Protein AF-A0A151QPF7-F1 (afdb_monomer_lite)

Radius of gyration: 22.85 Å; chains: 1; bounding box: 62×32×52 Å

InterPro domains:
  IPR029058 Alpha/Beta hydrolase fold [G3DSA:3.40.50.1820] (31-81)

Sequence (88 aa):
MALFSVLLNFILFLLLISFTKQTLGVSLLAKQEADRVYELLGQLDVMFKQYANYIIVNKTHGRTQLFYWFFEATHKTNKYCPGKITCR

pLDDT: mean 79.78, std 11.64, range [55.47, 94.94]

Secondary structure (DSSP, 8-state):
-HHHHHHHHHHHHHHHHHHHTHHHHHHHHHHHHHTB----TTPPP-SS-EEEEEEEEESSSS-EEEEEEEE--SS------TT-S---

Structure (mmCIF, N/CA/C/O backbone):
data_AF-A0A151QPF7-F1
#
_entry.id   AF-A0A151QPF7-F1
#
loop_
_atom_site.group_PDB
_atom_site.id
_atom_site.type_symbol
_atom_site.label_atom_id
_atom_site.label_alt_id
_atom_site.label_comp_id
_atom_site.label_asym_id
_atom_site.label_entity_id
_atom_site.label_seq_id
_atom_site.pdbx_PDB_ins_code
_atom_site.Cartn_x
_atom_site.Cartn_y
_atom_site.Cartn_z
_atom_site.occupancy
_atom_site.B_iso_or_equiv
_atom_site.auth_seq_id
_atom_site.auth_comp_id
_atom_site.auth_asym_id
_atom_site.auth_atom_id
_atom_site.pdbx_PDB_model_num
ATOM 1 N N . MET A 1 1 ? 44.193 10.851 21.793 1.00 70.94 1 MET A N 1
ATOM 2 C CA . MET A 1 1 ? 43.026 10.347 22.558 1.00 70.94 1 MET A CA 1
ATOM 3 C C . MET A 1 1 ? 41.752 11.146 22.276 1.00 70.94 1 MET A C 1
ATOM 5 O O . MET A 1 1 ? 40.779 10.542 21.851 1.00 70.94 1 MET A O 1
ATOM 9 N N . ALA A 1 2 ? 41.755 12.480 22.400 1.00 79.31 2 ALA A N 1
ATOM 10 C CA . ALA A 1 2 ? 40.570 13.308 22.123 1.00 79.31 2 ALA A CA 1
ATOM 11 C C . ALA A 1 2 ? 40.064 13.225 20.665 1.00 79.31 2 ALA A C 1
ATOM 13 O O . ALA A 1 2 ? 38.873 13.046 20.449 1.00 79.31 2 ALA A O 1
ATOM 14 N N . LEU A 1 3 ? 40.962 13.261 19.671 1.00 80.75 3 LEU A N 1
ATOM 15 C CA . LEU A 1 3 ? 40.585 13.204 18.248 1.00 80.75 3 LEU A CA 1
ATOM 16 C C . LEU A 1 3 ? 39.854 11.904 17.872 1.00 80.75 3 LEU A C 1
ATOM 18 O O . LEU A 1 3 ? 38.873 11.934 17.140 1.00 80.75 3 LEU A O 1
ATOM 22 N N . PHE A 1 4 ? 40.303 10.771 18.420 1.00 86.94 4 PHE A N 1
ATOM 23 C CA . PHE A 1 4 ? 39.668 9.471 18.201 1.00 86.94 4 PHE A CA 1
ATOM 24 C C . PHE A 1 4 ? 38.265 9.419 18.820 1.00 86.94 4 PHE A C 1
ATOM 26 O O . PHE A 1 4 ? 37.334 8.938 18.187 1.00 86.94 4 PHE A O 1
ATOM 33 N N . SER A 1 5 ? 38.095 9.987 20.019 1.00 85.56 5 SER A N 1
ATOM 34 C CA . SER A 1 5 ? 36.785 10.107 20.671 1.00 85.56 5 SER A CA 1
ATOM 35 C C . SER A 1 5 ? 35.826 11.013 19.886 1.00 85.56 5 SER A C 1
ATOM 37 O O . SER A 1 5 ? 34.659 10.671 19.707 1.00 85.56 5 SER A O 1
ATOM 39 N N . VAL A 1 6 ? 36.309 12.141 19.353 1.00 89.81 6 VAL A N 1
ATOM 40 C CA . VAL A 1 6 ? 35.496 13.050 18.524 1.00 89.81 6 VAL A CA 1
ATOM 41 C C . VAL A 1 6 ? 35.077 12.373 17.218 1.00 89.81 6 VAL A C 1
ATOM 43 O O . VAL A 1 6 ? 33.907 12.438 16.847 1.00 89.81 6 VAL A O 1
ATOM 46 N N . LEU A 1 7 ? 35.998 11.667 16.555 1.00 90.88 7 LEU A N 1
ATOM 47 C CA . LEU A 1 7 ? 35.704 10.921 15.330 1.00 90.88 7 LEU A CA 1
ATOM 48 C C . LEU A 1 7 ? 34.691 9.795 15.584 1.00 90.88 7 LEU A C 1
ATOM 50 O O . LEU A 1 7 ? 33.749 9.635 14.812 1.00 90.88 7 LEU A O 1
ATOM 54 N N . LEU A 1 8 ? 34.841 9.057 16.687 1.00 90.56 8 LEU A N 1
ATOM 55 C CA . LEU A 1 8 ? 33.919 7.989 17.073 1.00 90.56 8 LEU A CA 1
ATOM 56 C C . LEU A 1 8 ? 32.506 8.527 17.342 1.00 90.56 8 LEU A C 1
ATOM 58 O O . LEU A 1 8 ? 31.535 7.954 16.855 1.00 90.56 8 LEU A O 1
ATOM 62 N N . ASN A 1 9 ? 32.386 9.651 18.054 1.00 87.62 9 ASN A N 1
ATOM 63 C CA . ASN A 1 9 ? 31.097 10.307 18.297 1.00 87.62 9 ASN A CA 1
ATOM 64 C C . ASN A 1 9 ? 30.461 10.831 17.004 1.00 87.62 9 ASN A C 1
ATOM 66 O O . ASN A 1 9 ? 29.252 10.705 16.819 1.00 87.62 9 ASN A O 1
ATOM 70 N N . PHE A 1 10 ? 31.266 11.374 16.088 1.00 90.19 10 PHE A N 1
ATOM 71 C CA . PHE A 1 10 ? 30.785 11.829 14.786 1.00 90.19 10 PHE A CA 1
ATOM 72 C C . PHE A 1 10 ? 30.257 10.663 13.937 1.00 90.19 10 PHE A C 1
ATOM 74 O O . PHE A 1 10 ? 29.178 10.762 13.355 1.00 90.19 10 PHE A O 1
ATOM 81 N N . ILE A 1 11 ? 30.960 9.527 13.927 1.00 90.62 11 ILE A N 1
ATOM 82 C CA . ILE A 1 11 ? 30.507 8.299 13.257 1.00 90.62 11 ILE A CA 1
ATOM 83 C C . ILE A 1 11 ? 29.211 7.777 13.895 1.00 90.62 11 ILE A C 1
ATOM 85 O O . ILE A 1 11 ? 28.269 7.454 13.171 1.00 90.62 11 ILE A O 1
ATOM 89 N N . LEU A 1 12 ? 29.120 7.747 15.232 1.00 88.88 12 LEU A N 1
ATOM 90 C CA . LEU A 1 12 ? 27.892 7.359 15.936 1.00 88.88 12 LEU A CA 1
ATOM 91 C C . LEU A 1 12 ? 26.711 8.255 15.540 1.00 88.88 12 LEU A C 1
ATOM 93 O O . LEU A 1 12 ? 25.617 7.764 15.274 1.00 88.88 12 LEU A O 1
ATOM 97 N N . PHE A 1 13 ? 26.937 9.565 15.452 1.00 86.19 13 PHE A N 1
ATOM 98 C CA . PHE A 1 13 ? 25.915 10.533 15.068 1.00 86.19 13 PHE A CA 1
ATOM 99 C C . PHE A 1 13 ? 25.431 10.331 13.621 1.00 86.19 13 PHE A C 1
ATOM 101 O O . PHE A 1 13 ? 24.226 10.347 13.365 1.00 86.19 13 PHE A O 1
ATOM 108 N N . LEU A 1 14 ? 26.341 10.054 12.679 1.00 84.31 14 LEU A N 1
ATOM 109 C CA . LEU A 1 14 ? 25.988 9.727 11.290 1.00 84.31 14 LEU A CA 1
ATOM 110 C C . LEU A 1 14 ? 25.190 8.416 11.173 1.00 84.31 14 LEU A C 1
ATOM 112 O O . LEU A 1 14 ? 24.246 8.333 10.377 1.00 84.31 14 LEU A O 1
ATOM 116 N N . LEU A 1 15 ? 25.527 7.406 11.981 1.00 82.88 15 LEU A N 1
ATOM 117 C CA . LEU A 1 15 ? 24.774 6.151 12.051 1.00 82.88 15 LEU A CA 1
ATOM 118 C C . LEU A 1 15 ? 23.350 6.387 12.578 1.00 82.88 15 LEU A C 1
ATOM 120 O O . LEU A 1 15 ? 22.392 5.894 11.982 1.00 82.88 15 LEU A O 1
ATOM 124 N N . LEU A 1 16 ? 23.187 7.212 13.617 1.00 79.19 16 LEU A N 1
ATOM 125 C CA . LEU A 1 16 ? 21.873 7.576 14.161 1.00 79.19 16 LEU A CA 1
ATOM 126 C C . LEU A 1 16 ? 20.997 8.324 13.139 1.00 79.19 16 LEU A C 1
ATOM 128 O O . LEU A 1 16 ? 19.806 8.036 13.027 1.00 79.19 16 LEU A O 1
ATOM 132 N N . ILE A 1 17 ? 21.573 9.233 12.343 1.00 74.19 17 ILE A N 1
ATOM 133 C CA . ILE A 1 17 ? 20.841 9.962 11.286 1.00 74.19 17 ILE A CA 1
ATOM 134 C C . ILE A 1 17 ? 20.400 9.033 10.144 1.00 74.19 17 ILE A C 1
ATOM 136 O O . ILE A 1 17 ? 19.363 9.259 9.519 1.00 74.19 17 ILE A O 1
ATO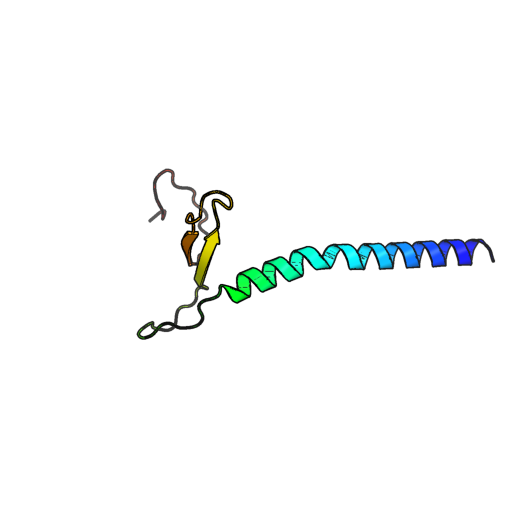M 140 N N . SER A 1 18 ? 21.165 7.983 9.852 1.00 69.81 18 SER A N 1
ATOM 141 C CA . SER A 1 18 ? 20.835 7.042 8.774 1.00 69.81 18 SER A CA 1
ATOM 142 C C . SER A 1 18 ? 19.595 6.202 9.107 1.00 69.81 18 SER A C 1
ATOM 144 O O . SER A 1 18 ? 18.765 5.961 8.232 1.00 69.81 18 SER A O 1
ATOM 146 N N . PHE A 1 19 ? 19.408 5.843 10.383 1.00 61.72 19 PHE A N 1
ATOM 147 C CA . PHE A 1 19 ? 18.241 5.081 10.845 1.00 61.72 19 PHE A CA 1
ATOM 148 C C . PHE A 1 19 ? 16.923 5.871 10.793 1.00 61.72 19 PHE A C 1
ATOM 150 O O . PHE A 1 19 ? 15.865 5.284 10.565 1.00 61.72 19 PHE A O 1
ATOM 157 N N . THR A 1 20 ? 16.949 7.197 10.959 1.00 59.56 20 THR A N 1
ATOM 158 C CA . THR A 1 20 ? 15.710 7.999 11.002 1.00 59.56 20 THR A CA 1
ATOM 159 C C . THR A 1 20 ? 15.087 8.239 9.627 1.00 59.56 20 THR A C 1
ATOM 161 O O . THR A 1 20 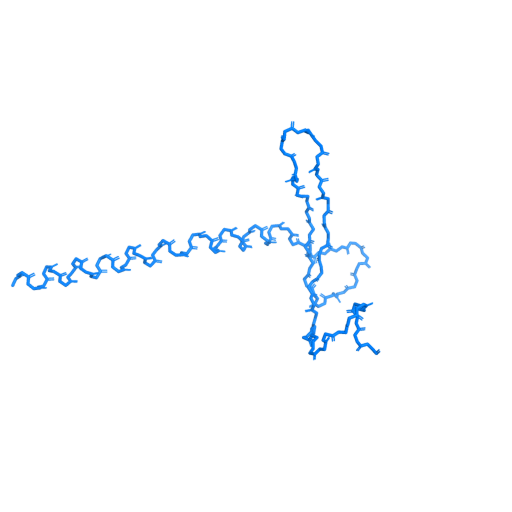? 13.887 8.493 9.539 1.00 59.56 20 THR A O 1
ATOM 164 N N . LYS A 1 21 ? 15.856 8.114 8.537 1.00 57.88 21 LYS A N 1
ATOM 165 C CA . LYS A 1 21 ? 15.359 8.355 7.168 1.00 57.88 21 LYS A CA 1
ATOM 166 C C . LYS A 1 21 ? 14.483 7.229 6.615 1.00 57.88 21 LYS A C 1
ATOM 168 O O . LYS A 1 21 ? 13.760 7.444 5.645 1.00 57.88 21 LYS A O 1
ATOM 173 N N . GLN A 1 22 ? 14.539 6.035 7.201 1.00 56.94 22 GLN A N 1
ATOM 174 C CA . GLN A 1 22 ? 13.986 4.829 6.576 1.00 56.94 22 GLN A CA 1
ATOM 175 C C . GLN A 1 22 ? 12.580 4.458 7.067 1.00 56.94 22 GLN A C 1
ATOM 177 O O . GLN A 1 22 ? 11.877 3.694 6.413 1.00 56.94 22 GLN A O 1
ATOM 182 N N . THR A 1 23 ? 12.121 5.033 8.17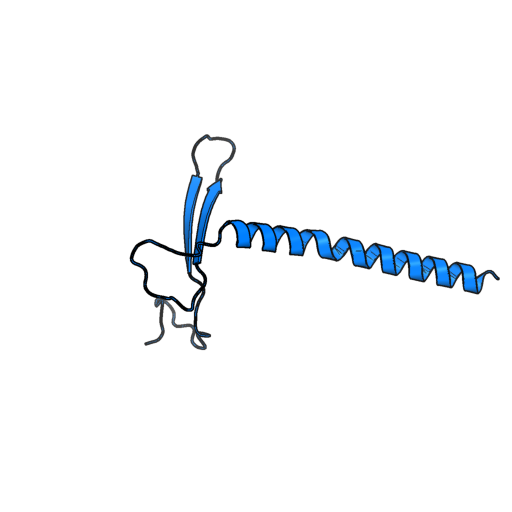8 1.00 57.38 23 THR A N 1
ATOM 183 C CA . THR A 1 23 ? 10.850 4.646 8.814 1.00 57.38 23 THR A CA 1
ATOM 184 C C . THR A 1 23 ? 9.621 5.113 8.023 1.00 57.38 23 THR A C 1
ATOM 186 O O . THR A 1 23 ? 8.629 4.389 7.901 1.00 57.38 23 THR A O 1
ATOM 189 N N . LEU A 1 24 ? 9.688 6.304 7.421 1.00 60.22 24 LEU A N 1
ATOM 190 C CA . LEU A 1 24 ? 8.544 6.909 6.736 1.00 60.22 24 LEU A CA 1
ATOM 191 C C . LEU A 1 24 ? 8.312 6.303 5.343 1.00 60.22 24 LEU A C 1
ATOM 193 O O . LEU A 1 24 ? 7.177 6.007 4.982 1.00 60.22 24 LEU A O 1
ATOM 197 N N . GLY A 1 25 ? 9.380 6.043 4.582 1.00 63.38 25 GLY A N 1
ATOM 198 C CA . GLY A 1 25 ? 9.271 5.408 3.263 1.00 63.38 25 GLY A CA 1
ATOM 199 C C . GLY A 1 25 ? 8.797 3.953 3.337 1.00 63.38 25 GLY A C 1
ATOM 200 O O . GLY A 1 25 ? 7.940 3.542 2.559 1.00 63.38 25 GLY A O 1
ATOM 201 N N . VAL A 1 26 ? 9.298 3.187 4.311 1.00 71.81 26 VAL A N 1
ATOM 202 C CA . VAL A 1 26 ? 8.930 1.771 4.487 1.00 71.81 26 VAL A CA 1
ATOM 203 C C . VAL A 1 26 ? 7.456 1.614 4.866 1.00 71.81 26 VAL A C 1
ATOM 205 O O . VAL A 1 26 ? 6.766 0.759 4.315 1.00 71.81 26 VAL A O 1
ATOM 208 N N . SER A 1 27 ? 6.945 2.463 5.761 1.00 75.44 27 SER A N 1
ATOM 209 C CA . SER A 1 27 ? 5.542 2.394 6.193 1.00 75.44 27 SER A CA 1
ATOM 210 C C . SER A 1 27 ? 4.550 2.778 5.090 1.00 75.44 27 SER A C 1
ATOM 212 O O . SER A 1 27 ? 3.487 2.163 4.987 1.00 75.44 27 SER A O 1
ATOM 214 N N . LEU A 1 28 ? 4.893 3.741 4.226 1.00 80.56 28 LEU A N 1
ATOM 215 C CA . LEU A 1 28 ? 4.048 4.124 3.093 1.00 80.56 28 LEU A CA 1
ATOM 216 C C . LEU A 1 28 ? 3.979 3.022 2.027 1.00 80.56 28 LEU A C 1
ATOM 218 O O . LEU A 1 28 ? 2.887 2.706 1.558 1.00 80.56 28 LEU A O 1
ATOM 222 N N . LEU A 1 29 ? 5.113 2.396 1.694 1.00 84.69 29 LEU A N 1
ATOM 223 C CA . LEU A 1 29 ? 5.138 1.278 0.746 1.00 84.69 29 LEU A CA 1
ATOM 224 C C . LEU A 1 29 ? 4.376 0.062 1.276 1.00 84.69 29 LEU A C 1
ATOM 226 O O . LEU A 1 29 ? 3.631 -0.559 0.525 1.00 84.69 29 LEU A O 1
ATOM 230 N N . ALA A 1 30 ? 4.500 -0.243 2.570 1.00 87.75 30 ALA A N 1
ATOM 231 C CA . ALA A 1 30 ? 3.732 -1.316 3.195 1.00 87.75 30 ALA A CA 1
ATOM 232 C C . ALA A 1 30 ? 2.220 -1.046 3.137 1.00 87.75 30 ALA A C 1
ATOM 234 O O . ALA A 1 30 ? 1.440 -1.950 2.848 1.00 87.75 30 ALA A O 1
ATOM 235 N N . LYS A 1 31 ? 1.804 0.208 3.362 1.00 87.56 31 LYS A N 1
ATOM 236 C CA . LYS A 1 31 ? 0.397 0.607 3.253 1.00 87.56 31 LYS A CA 1
ATOM 237 C C . LYS A 1 31 ? -0.128 0.491 1.823 1.00 87.56 31 LYS A C 1
ATOM 239 O O . LYS A 1 31 ? -1.229 -0.001 1.629 1.00 87.56 31 LYS A O 1
ATOM 244 N N . GLN A 1 32 ? 0.654 0.912 0.833 1.00 88.75 32 GLN A N 1
ATOM 245 C CA . GLN A 1 32 ? 0.287 0.748 -0.572 1.00 88.75 32 GLN A CA 1
ATOM 246 C C . GLN A 1 32 ? 0.181 -0.733 -0.955 1.00 88.75 32 GLN A C 1
ATOM 248 O O . GLN A 1 32 ? -0.729 -1.118 -1.681 1.00 88.75 32 GLN A O 1
ATOM 253 N N . GLU A 1 33 ? 1.089 -1.574 -0.462 1.00 91.69 33 GLU A N 1
ATOM 254 C CA . GLU A 1 33 ? 1.060 -3.007 -0.751 1.00 91.69 33 GLU A CA 1
ATOM 255 C C . GLU A 1 33 ? -0.137 -3.714 -0.111 1.00 91.69 33 GLU A C 1
ATOM 257 O O . GLU A 1 33 ? -0.684 -4.641 -0.704 1.00 91.69 33 GLU A O 1
ATOM 262 N N . ALA A 1 34 ? -0.588 -3.244 1.054 1.00 91.62 34 ALA A N 1
ATOM 263 C CA . ALA A 1 34 ? -1.810 -3.732 1.686 1.00 91.62 34 ALA A CA 1
ATOM 264 C C . ALA A 1 34 ? -3.069 -3.453 0.844 1.00 91.62 34 ALA A C 1
ATOM 266 O O . ALA A 1 34 ? -4.033 -4.208 0.928 1.00 91.62 34 ALA A O 1
ATOM 267 N N . ASP A 1 35 ? -3.041 -2.413 0.007 1.00 94.94 35 ASP A N 1
ATOM 268 C CA . ASP A 1 35 ? -4.142 -2.056 -0.892 1.00 94.94 35 ASP A CA 1
ATOM 269 C C . ASP A 1 35 ? -4.072 -2.821 -2.231 1.00 94.94 35 ASP A C 1
ATOM 271 O O . ASP A 1 35 ? -4.929 -2.628 -3.095 1.00 94.94 35 ASP A O 1
ATOM 275 N N . ARG A 1 36 ? -3.051 -3.667 -2.452 1.00 93.56 36 ARG A N 1
ATOM 276 C CA . ARG A 1 36 ? -2.840 -4.361 -3.730 1.00 93.56 36 ARG A CA 1
ATOM 277 C C . ARG A 1 36 ? -3.899 -5.441 -3.967 1.00 93.56 36 ARG A C 1
ATOM 279 O O . ARG A 1 36 ? -4.102 -6.330 -3.143 1.00 93.56 36 ARG A O 1
ATOM 286 N N . VAL A 1 37 ? -4.495 -5.425 -5.158 1.00 92.50 37 VAL A N 1
ATOM 287 C CA . VAL A 1 37 ? -5.411 -6.472 -5.628 1.00 92.50 37 VAL A CA 1
ATOM 288 C C . VAL A 1 37 ? -4.632 -7.458 -6.499 1.00 92.50 37 VAL A C 1
ATOM 290 O O . VAL A 1 37 ? -4.273 -7.143 -7.632 1.00 92.50 37 VAL A O 1
ATOM 293 N N . TYR A 1 38 ? -4.345 -8.642 -5.957 1.00 89.00 38 TYR A N 1
ATOM 294 C CA . TYR A 1 38 ? -3.536 -9.659 -6.640 1.00 89.00 38 TYR A CA 1
ATOM 295 C C . TYR A 1 38 ? -4.297 -10.359 -7.765 1.00 89.00 38 TYR A C 1
ATOM 297 O O . TYR A 1 38 ? -3.783 -10.470 -8.871 1.00 89.00 38 TYR A O 1
ATOM 305 N N . GLU A 1 39 ? -5.525 -10.794 -7.495 1.00 85.94 39 GLU A N 1
ATOM 306 C CA . GLU A 1 39 ? -6.322 -11.585 -8.430 1.00 85.94 39 GLU A CA 1
ATOM 307 C C . GLU A 1 39 ? -7.799 -11.212 -8.313 1.00 85.94 39 GLU A C 1
ATOM 309 O O . GLU A 1 39 ? -8.286 -10.874 -7.231 1.00 85.94 39 GLU A O 1
ATOM 314 N N . LEU A 1 40 ? -8.519 -11.296 -9.432 1.00 87.62 40 LEU A N 1
ATOM 315 C CA . LEU A 1 40 ? -9.972 -11.175 -9.478 1.00 87.62 40 LEU A CA 1
ATOM 316 C C . LEU A 1 40 ? -10.561 -12.367 -10.223 1.00 87.62 40 LEU A C 1
ATOM 318 O O . LEU A 1 40 ? -10.019 -12.831 -11.226 1.00 87.62 40 LEU A O 1
ATOM 322 N N . LEU A 1 41 ? -11.706 -12.847 -9.739 1.00 88.25 41 LEU A N 1
ATOM 323 C CA . LEU A 1 41 ? -12.425 -13.950 -10.368 1.00 88.25 41 LEU A CA 1
ATOM 324 C C . LEU A 1 41 ? -12.783 -13.584 -11.816 1.00 88.25 41 LEU A C 1
ATOM 326 O O . LEU A 1 41 ? -13.460 -12.589 -12.064 1.00 88.25 41 LEU A O 1
ATOM 330 N N . GLY A 1 42 ? -12.327 -14.400 -12.769 1.00 87.00 42 GLY A N 1
ATOM 331 C CA . GLY A 1 42 ? -12.564 -14.192 -14.201 1.00 87.00 42 GLY A CA 1
ATOM 332 C C . GLY A 1 42 ? -11.604 -13.214 -14.888 1.00 87.00 42 GLY A C 1
ATOM 333 O O . GLY A 1 42 ? -11.778 -12.946 -16.076 1.00 87.00 42 GLY A O 1
ATOM 334 N N . GLN A 1 43 ? -10.591 -12.696 -14.187 1.00 82.25 43 GLN A N 1
ATOM 335 C CA . GLN A 1 43 ? -9.554 -11.862 -14.791 1.00 82.25 43 GLN A CA 1
ATOM 336 C C . GLN A 1 43 ? -8.448 -12.735 -15.404 1.00 82.25 43 GLN A C 1
ATOM 338 O O . GLN A 1 43 ? -7.892 -13.609 -14.745 1.00 82.25 43 GLN A O 1
ATOM 343 N N . LEU A 1 44 ? -8.142 -12.498 -16.685 1.00 80.00 44 LEU A N 1
ATOM 344 C CA . LEU A 1 44 ? -6.953 -13.049 -17.345 1.00 80.00 44 LEU A CA 1
ATOM 345 C C . LEU A 1 44 ? -5.688 -12.409 -16.763 1.00 80.00 44 LEU A C 1
ATOM 347 O O . LEU A 1 44 ? -5.754 -11.309 -16.221 1.00 80.00 44 LEU A O 1
ATOM 351 N N . ASP A 1 45 ? -4.544 -13.073 -16.913 1.00 81.00 45 ASP A N 1
ATOM 352 C CA . ASP A 1 45 ? -3.269 -12.581 -16.389 1.00 81.00 45 ASP A CA 1
ATOM 353 C C . ASP A 1 45 ? -2.960 -11.162 -16.911 1.00 81.00 45 ASP A C 1
ATOM 355 O O . ASP A 1 45 ? -2.851 -10.928 -18.120 1.00 81.00 45 ASP A O 1
ATOM 359 N N . VAL A 1 46 ? -2.885 -10.194 -15.992 1.00 82.88 46 VAL A N 1
ATOM 360 C CA . VAL A 1 46 ? -2.640 -8.782 -16.299 1.00 82.88 46 VAL A CA 1
ATOM 361 C C . VAL A 1 46 ? -1.259 -8.370 -15.814 1.00 82.88 46 VAL A C 1
ATOM 363 O O . VAL A 1 46 ? -0.864 -8.614 -14.682 1.00 82.88 46 VAL A O 1
ATOM 366 N N . MET A 1 47 ? -0.527 -7.664 -16.672 1.00 84.62 47 MET A N 1
ATOM 367 C CA . MET A 1 47 ? 0.853 -7.247 -16.395 1.00 84.62 47 MET A CA 1
ATOM 368 C C . MET A 1 47 ? 0.959 -5.907 -15.640 1.00 84.62 47 MET A C 1
ATOM 370 O O . MET A 1 47 ? 2.057 -5.372 -15.502 1.00 84.62 47 MET A O 1
ATOM 374 N N . PHE A 1 48 ? -0.159 -5.329 -15.181 1.00 88.50 48 PHE A N 1
ATOM 375 C CA . PHE A 1 48 ? -0.167 -4.103 -14.373 1.00 88.50 48 PHE A CA 1
ATOM 376 C C . PHE A 1 48 ? -0.618 -4.374 -12.946 1.00 88.50 48 PHE A C 1
ATOM 378 O O . PHE A 1 48 ? -1.444 -5.246 -12.684 1.00 88.50 48 PHE A O 1
ATOM 385 N N . LYS A 1 49 ? -0.115 -3.560 -12.019 1.00 91.38 49 LYS A N 1
ATOM 386 C CA . LYS A 1 49 ? -0.566 -3.581 -10.632 1.00 91.38 49 LYS A CA 1
ATOM 387 C C . LYS A 1 49 ? -1.831 -2.755 -10.485 1.00 91.38 49 LYS A C 1
ATOM 389 O O . LYS A 1 49 ? -1.986 -1.699 -11.101 1.00 91.38 49 LYS A O 1
ATOM 394 N N . GLN A 1 50 ? -2.712 -3.233 -9.629 1.00 92.62 50 GLN A N 1
ATOM 395 C CA . GLN A 1 50 ? -3.952 -2.567 -9.276 1.00 92.62 50 GLN A CA 1
ATOM 396 C C . GLN A 1 50 ? -4.077 -2.485 -7.758 1.00 92.62 50 GLN A C 1
ATOM 398 O O . GLN A 1 50 ? -3.627 -3.377 -7.035 1.00 92.62 50 GLN A O 1
ATOM 403 N N . TYR A 1 51 ? -4.669 -1.392 -7.294 1.00 94.44 51 TYR A N 1
ATOM 404 C CA . TYR A 1 51 ? -4.789 -1.061 -5.880 1.00 94.44 51 TYR A CA 1
ATOM 405 C C . TYR A 1 51 ? -6.205 -0.579 -5.592 1.00 94.44 51 TYR A C 1
ATOM 407 O O . TYR A 1 51 ? -6.710 0.272 -6.326 1.00 94.44 51 TYR A O 1
ATOM 415 N N . ALA A 1 52 ? -6.847 -1.093 -4.550 1.00 94.31 52 ALA A N 1
ATOM 416 C CA . ALA A 1 52 ? -8.201 -0.699 -4.188 1.00 94.31 52 ALA A CA 1
ATOM 417 C C . ALA A 1 52 ? -8.369 -0.630 -2.673 1.00 94.31 52 ALA A C 1
ATOM 419 O O . ALA A 1 52 ? -8.046 -1.578 -1.960 1.00 94.31 52 ALA A O 1
ATOM 420 N N . ASN A 1 53 ? -8.899 0.490 -2.182 1.00 92.62 53 ASN A N 1
ATOM 421 C CA . ASN A 1 53 ? -9.218 0.670 -0.769 1.00 92.62 53 ASN A CA 1
ATOM 422 C C . ASN A 1 53 ? -10.223 1.822 -0.576 1.00 92.62 53 ASN A C 1
ATOM 424 O O . ASN A 1 53 ? -10.606 2.526 -1.513 1.00 92.62 53 ASN A O 1
ATOM 428 N N . TYR A 1 54 ? -10.646 2.029 0.666 1.00 90.75 54 TYR A N 1
ATOM 429 C CA . TYR A 1 54 ? -11.436 3.162 1.115 1.00 90.75 54 TYR A CA 1
ATOM 430 C C . TYR A 1 54 ? -10.540 4.198 1.796 1.00 90.75 54 TYR A C 1
ATOM 432 O O . TYR A 1 54 ? -9.745 3.877 2.680 1.00 90.75 54 TYR A O 1
ATOM 440 N N . ILE A 1 55 ? -10.714 5.470 1.441 1.00 87.69 55 ILE A N 1
ATOM 441 C CA . ILE A 1 55 ? -10.102 6.593 2.155 1.00 87.69 55 ILE A CA 1
ATOM 442 C C . ILE A 1 55 ? -11.152 7.351 2.959 1.00 87.69 55 ILE A C 1
ATOM 444 O O . ILE A 1 55 ? -12.265 7.580 2.497 1.00 87.69 55 ILE A O 1
ATOM 448 N N . ILE A 1 56 ? -10.790 7.777 4.166 1.00 86.81 56 ILE A N 1
ATOM 449 C CA . ILE A 1 56 ? -11.634 8.645 4.989 1.00 86.81 56 ILE A CA 1
ATOM 450 C C . ILE A 1 56 ? -11.296 10.091 4.627 1.00 86.81 56 ILE A C 1
ATOM 452 O O . ILE A 1 56 ? -10.212 10.569 4.963 1.00 86.81 56 ILE A O 1
ATOM 456 N N . VAL A 1 57 ? -12.210 10.790 3.955 1.00 83.00 57 VAL A N 1
ATOM 457 C CA . VAL A 1 57 ? -12.002 12.184 3.525 1.00 83.00 57 VAL A CA 1
ATOM 458 C C . VAL A 1 57 ? -12.534 13.206 4.533 1.00 83.00 57 VAL A C 1
ATOM 460 O O . VAL A 1 57 ? -12.070 14.340 4.554 1.00 83.00 57 VAL A O 1
ATOM 463 N N . ASN A 1 58 ? -13.455 12.812 5.418 1.00 80.88 58 ASN A N 1
ATOM 464 C CA . ASN A 1 58 ? -13.923 13.656 6.518 1.00 80.88 58 ASN A CA 1
ATOM 465 C C . ASN A 1 58 ? -14.077 12.830 7.803 1.00 80.88 58 ASN A C 1
ATOM 467 O O . ASN A 1 58 ? -14.788 11.826 7.827 1.00 80.88 58 ASN A O 1
ATOM 471 N N . LYS A 1 59 ? -13.394 13.261 8.868 1.00 72.19 59 LYS A N 1
ATOM 472 C CA . LYS A 1 59 ? -13.364 12.576 10.168 1.00 72.19 59 LYS A CA 1
ATOM 473 C C . LYS A 1 59 ? -14.492 13.008 11.109 1.00 72.19 59 LYS A C 1
ATOM 475 O O . LYS A 1 59 ? -14.861 12.233 11.982 1.00 72.19 59 LYS A O 1
ATOM 480 N N . THR A 1 60 ? -15.019 14.224 10.964 1.00 73.38 60 THR A N 1
ATOM 481 C CA . THR A 1 60 ? -15.977 14.822 11.911 1.00 73.38 60 THR A CA 1
ATOM 482 C C . THR A 1 60 ? -17.427 14.479 11.594 1.00 73.38 60 THR A C 1
ATOM 484 O O . THR A 1 60 ? -18.224 14.313 12.510 1.00 73.38 60 THR A O 1
ATOM 487 N N . HIS A 1 61 ? -17.775 14.307 10.319 1.00 64.31 61 HIS A N 1
ATOM 488 C CA . HIS A 1 61 ? -19.147 14.014 9.895 1.00 64.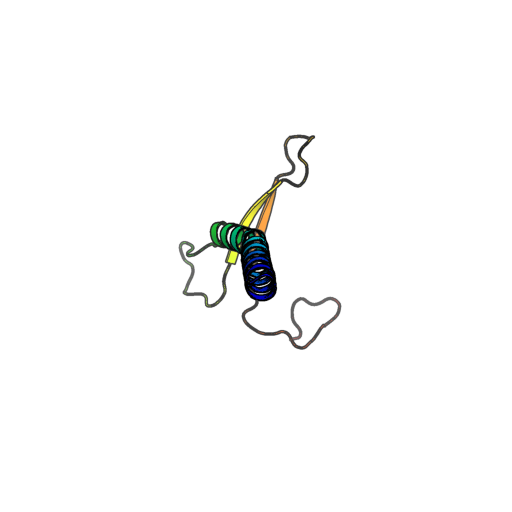31 61 HIS A CA 1
ATOM 489 C C . HIS A 1 61 ? -19.298 12.594 9.350 1.00 64.31 61 HIS A C 1
ATOM 491 O O . HIS A 1 61 ? -19.724 12.414 8.219 1.00 64.31 61 HIS A O 1
ATOM 497 N N . GLY A 1 62 ? -18.938 11.591 10.154 1.00 55.47 62 GLY A N 1
ATOM 498 C CA . GLY A 1 62 ? -19.463 10.216 10.134 1.00 55.47 62 GLY A CA 1
ATOM 499 C C . GLY A 1 62 ? -19.361 9.336 8.876 1.00 55.47 62 GLY A C 1
ATOM 500 O O . GLY A 1 62 ? -19.337 8.121 9.040 1.00 55.47 62 GLY A O 1
ATOM 501 N N . ARG A 1 63 ? -19.348 9.849 7.641 1.00 61.22 63 ARG A N 1
ATOM 502 C CA . ARG A 1 63 ? -19.511 9.052 6.412 1.00 61.22 63 ARG A CA 1
ATOM 503 C C . ARG A 1 63 ? -18.992 9.759 5.165 1.00 61.22 63 ARG A C 1
ATOM 505 O O . ARG A 1 63 ? -19.724 9.956 4.202 1.00 61.22 63 ARG A O 1
ATOM 512 N N . THR A 1 64 ? -17.714 10.098 5.129 1.00 66.56 64 THR A N 1
ATOM 513 C CA . THR A 1 64 ? -17.086 10.404 3.839 1.00 66.56 64 THR A CA 1
ATOM 514 C C . THR A 1 64 ? -15.958 9.411 3.627 1.00 66.56 64 THR A C 1
ATOM 516 O O . THR A 1 64 ? -14.783 9.719 3.786 1.00 66.56 64 THR A O 1
ATOM 519 N N . GLN A 1 65 ? -16.353 8.159 3.390 1.00 79.94 65 GLN A N 1
ATOM 520 C CA . GLN A 1 65 ? -15.467 7.108 2.909 1.00 79.94 65 GLN A CA 1
ATOM 521 C C . GLN A 1 65 ? -15.576 7.099 1.387 1.00 79.94 65 GLN A C 1
ATOM 523 O O . GLN A 1 65 ? -16.664 6.897 0.853 1.00 79.94 65 GLN A O 1
ATOM 528 N N . LEU A 1 66 ? -14.474 7.372 0.698 1.00 87.50 66 LEU A N 1
ATOM 529 C CA . LEU A 1 66 ? -14.407 7.297 -0.754 1.00 87.50 66 LEU A CA 1
ATOM 530 C C . LEU A 1 66 ? -13.685 6.011 -1.128 1.00 87.50 66 LEU A C 1
ATOM 532 O O . LEU A 1 66 ? -12.545 5.796 -0.721 1.00 87.50 66 LEU A O 1
ATOM 536 N N . PHE A 1 67 ? -14.359 5.166 -1.896 1.00 92.44 67 PHE A N 1
ATOM 537 C CA . PHE A 1 67 ? -13.724 4.022 -2.528 1.00 92.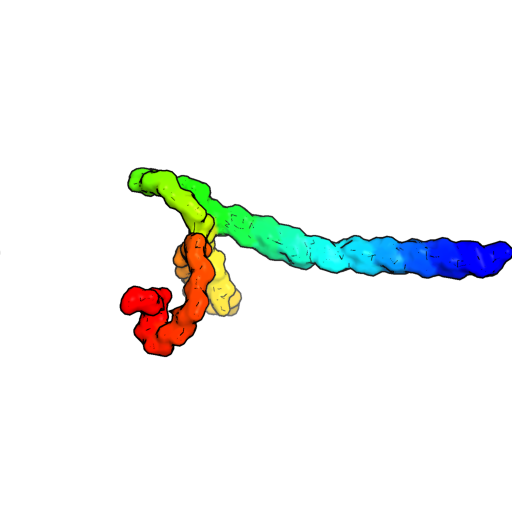44 67 PHE A CA 1
ATOM 538 C C . PHE A 1 67 ? -12.886 4.488 -3.718 1.00 92.44 67 PHE A C 1
ATOM 540 O O . PHE A 1 67 ? -13.348 5.310 -4.515 1.00 92.44 67 PHE A O 1
ATOM 547 N N . TYR A 1 68 ? -11.684 3.936 -3.860 1.00 92.81 68 TYR A N 1
ATOM 548 C CA . TYR A 1 68 ? -10.877 4.095 -5.060 1.00 92.81 68 TYR A CA 1
ATOM 549 C C . TYR A 1 68 ? -10.444 2.736 -5.600 1.00 92.81 68 TYR A C 1
ATOM 551 O O . TYR A 1 68 ? -10.250 1.780 -4.850 1.00 92.81 68 TYR A O 1
ATOM 559 N N . TRP A 1 69 ? -10.235 2.695 -6.912 1.00 94.56 69 TRP A N 1
ATOM 560 C CA . TRP A 1 69 ? -9.577 1.594 -7.592 1.00 94.56 69 TRP A CA 1
ATOM 561 C C . TRP A 1 69 ? -8.637 2.176 -8.641 1.00 94.56 69 TRP A C 1
ATOM 563 O O . TRP A 1 69 ? -9.057 2.838 -9.591 1.00 94.56 69 TRP A O 1
ATOM 573 N N . PHE A 1 70 ? -7.347 2.000 -8.400 1.00 92.88 70 PHE A N 1
ATOM 574 C CA . PHE A 1 70 ? -6.263 2.569 -9.175 1.00 92.88 70 PHE A CA 1
ATOM 575 C C . PHE A 1 70 ? -5.531 1.487 -9.971 1.00 92.88 70 PHE A C 1
ATOM 577 O O . PHE A 1 70 ? -5.312 0.383 -9.473 1.00 92.88 70 PHE A O 1
ATOM 584 N N . PHE A 1 71 ? -5.119 1.834 -11.189 1.00 91.12 71 PHE A N 1
ATOM 585 C CA . PHE A 1 71 ? -4.413 0.960 -12.123 1.00 91.12 71 PHE A CA 1
ATOM 586 C C . PHE A 1 71 ? -3.092 1.611 -12.533 1.00 91.12 71 PHE A C 1
ATOM 588 O O . PHE A 1 71 ? -3.077 2.760 -12.981 1.00 91.12 71 PHE A O 1
ATOM 595 N N . GLU A 1 72 ? -1.985 0.887 -12.385 1.00 88.88 72 GLU A N 1
ATOM 596 C CA . GLU A 1 72 ? -0.667 1.376 -12.781 1.00 88.88 72 GLU A CA 1
ATOM 597 C C . GLU A 1 72 ? -0.518 1.379 -14.311 1.00 88.88 72 GLU A C 1
ATOM 599 O O . GLU A 1 72 ? -0.951 0.461 -15.010 1.00 88.88 72 GLU A O 1
ATOM 604 N N . ALA A 1 73 ? 0.115 2.421 -14.852 1.00 85.88 73 ALA A N 1
ATOM 605 C CA . ALA A 1 73 ? 0.386 2.503 -16.280 1.00 85.88 73 ALA A CA 1
ATOM 606 C C . ALA A 1 73 ? 1.443 1.464 -16.695 1.00 85.88 73 ALA A C 1
ATOM 608 O O . ALA A 1 73 ? 2.546 1.434 -16.156 1.00 85.88 73 ALA A O 1
ATOM 609 N N . THR A 1 74 ? 1.143 0.660 -17.717 1.00 83.69 74 THR A N 1
ATOM 610 C CA . THR A 1 74 ? 2.076 -0.337 -18.282 1.00 83.69 74 THR A CA 1
ATOM 611 C C . THR A 1 74 ? 3.158 0.266 -19.173 1.00 83.69 74 THR A C 1
ATOM 613 O O . THR A 1 74 ? 4.154 -0.385 -19.479 1.00 83.69 74 THR A O 1
ATOM 616 N N . HIS A 1 75 ? 2.962 1.501 -19.631 1.00 80.06 75 HIS A N 1
ATOM 617 C CA . HIS A 1 75 ? 3.839 2.177 -20.575 1.00 80.06 75 HIS A CA 1
ATOM 618 C C . HIS A 1 75 ? 4.034 3.636 -20.165 1.00 80.06 75 HIS A C 1
ATOM 620 O O . HIS A 1 75 ? 3.114 4.297 -19.683 1.00 80.06 75 HIS A O 1
ATOM 626 N N . LYS A 1 76 ? 5.242 4.166 -20.391 1.00 69.44 76 LYS A N 1
ATOM 627 C CA . LYS A 1 76 ? 5.508 5.595 -20.202 1.00 69.44 76 LYS A CA 1
ATOM 628 C C . LYS A 1 76 ? 4.809 6.387 -21.306 1.00 69.44 76 LYS A C 1
ATOM 630 O O . LYS A 1 76 ? 5.201 6.319 -22.470 1.00 69.44 76 LYS A O 1
ATOM 635 N N . THR A 1 77 ? 3.804 7.177 -20.949 1.00 62.66 77 THR A N 1
ATOM 636 C CA . THR A 1 77 ? 3.168 8.119 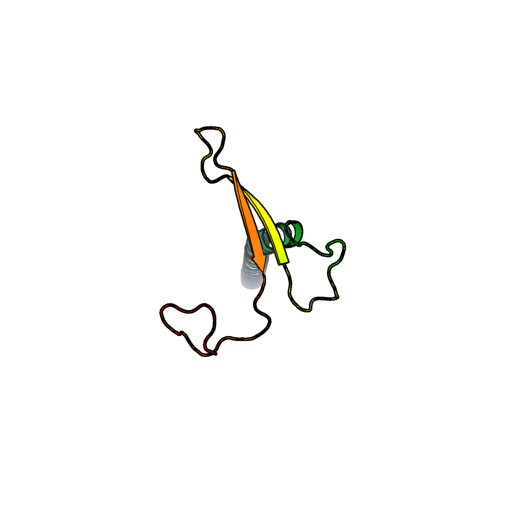-21.875 1.00 62.66 77 THR A CA 1
ATOM 637 C C . THR A 1 77 ? 4.093 9.322 -22.090 1.00 62.66 77 THR A C 1
ATOM 639 O O . THR A 1 77 ? 4.089 10.260 -21.299 1.00 62.66 77 THR A O 1
ATOM 642 N N . ASN A 1 78 ? 4.898 9.330 -23.157 1.00 59.56 78 ASN A N 1
ATOM 643 C CA . ASN A 1 78 ? 5.755 10.478 -23.510 1.00 59.56 78 ASN A CA 1
ATOM 644 C C . ASN A 1 78 ? 4.997 11.610 -24.242 1.00 59.56 78 ASN A C 1
ATOM 646 O O . ASN A 1 78 ? 5.575 12.356 -25.027 1.00 59.56 78 ASN A O 1
ATOM 650 N N . LYS A 1 79 ? 3.678 11.723 -24.068 1.00 60.66 79 LYS A N 1
ATOM 651 C CA . LYS A 1 79 ? 2.882 12.776 -24.707 1.00 60.66 79 LYS A CA 1
ATOM 652 C C . LYS A 1 79 ? 1.783 13.224 -23.751 1.00 60.66 79 LYS A C 1
ATOM 654 O O . LYS A 1 79 ? 0.879 12.454 -23.447 1.00 60.66 79 LYS A O 1
ATOM 659 N N . TYR A 1 80 ? 1.878 14.460 -23.266 1.00 67.56 80 TYR A N 1
ATOM 660 C CA . TYR A 1 80 ? 0.752 15.144 -22.638 1.00 67.56 80 TYR A CA 1
ATOM 661 C C . TYR A 1 80 ? -0.181 15.621 -23.754 1.00 67.56 80 TYR A C 1
ATOM 663 O O . TYR A 1 80 ? 0.204 16.468 -24.559 1.00 67.56 80 TYR A O 1
ATOM 671 N N . CYS A 1 81 ? -1.388 15.058 -23.818 1.00 67.44 81 CYS A N 1
ATOM 672 C CA . CYS A 1 81 ? -2.454 15.545 -24.688 1.00 67.44 81 CYS A CA 1
ATOM 673 C C . CYS A 1 81 ? -3.532 16.197 -23.814 1.00 67.44 81 CYS A C 1
ATOM 675 O O . CYS A 1 81 ? -4.200 15.481 -23.063 1.00 67.44 81 CYS A O 1
ATOM 677 N N . PRO A 1 82 ? -3.731 17.524 -23.881 1.00 73.94 82 PRO A N 1
ATOM 678 C CA . PRO A 1 82 ? -4.777 18.170 -23.100 1.00 73.94 82 PRO A CA 1
ATOM 679 C C . PRO A 1 82 ? -6.149 17.588 -23.472 1.00 73.94 82 PRO A C 1
ATOM 681 O O . PRO A 1 82 ? -6.516 17.523 -24.645 1.00 73.94 82 PRO A O 1
ATOM 684 N N . GLY A 1 83 ? -6.894 17.134 -22.461 1.00 73.88 83 GLY A N 1
ATOM 685 C CA . GLY A 1 83 ? -8.262 16.629 -22.615 1.00 73.88 83 GLY A CA 1
ATOM 686 C C . GLY A 1 83 ? -8.409 15.164 -23.046 1.00 73.88 83 GLY A C 1
ATOM 687 O O . GLY A 1 83 ? -9.527 14.757 -23.357 1.00 73.88 83 GLY A O 1
ATOM 688 N N . LYS A 1 84 ? -7.339 14.352 -23.071 1.00 71.19 84 LYS A N 1
ATOM 689 C CA . LYS A 1 84 ? -7.431 12.915 -23.401 1.00 71.19 84 LYS A CA 1
ATOM 690 C C . LYS A 1 84 ? -6.634 12.033 -22.441 1.00 71.19 84 LYS A C 1
ATOM 692 O O . LYS A 1 84 ? -5.527 12.376 -22.046 1.00 71.19 84 LYS A O 1
ATOM 697 N N . ILE A 1 85 ? -7.191 10.858 -22.129 1.00 63.59 85 ILE A N 1
ATOM 698 C CA . ILE A 1 85 ? -6.549 9.825 -21.293 1.00 63.59 85 ILE A CA 1
ATOM 699 C C . ILE A 1 85 ? -5.408 9.129 -22.054 1.00 63.59 85 ILE A C 1
ATOM 701 O O . ILE A 1 85 ? -4.432 8.698 -21.451 1.00 63.59 85 ILE A O 1
ATOM 705 N N . THR A 1 86 ? -5.496 9.044 -23.386 1.00 61.06 86 THR A N 1
ATOM 706 C CA . THR A 1 86 ? -4.430 8.493 -24.232 1.00 61.06 86 THR A CA 1
ATOM 707 C C . THR A 1 86 ? -4.234 9.345 -25.482 1.00 61.06 86 THR A C 1
ATOM 709 O O . THR A 1 86 ? -5.195 9.826 -26.088 1.00 61.06 86 THR A O 1
ATOM 712 N N . CYS A 1 87 ? -2.976 9.534 -25.876 1.00 64.00 87 CYS A N 1
ATOM 713 C CA . CYS A 1 87 ? -2.617 10.060 -27.188 1.00 64.00 87 CYS A CA 1
ATOM 714 C C . CYS A 1 87 ? -2.568 8.881 -28.171 1.00 64.00 87 CYS A C 1
ATOM 716 O O . CYS A 1 87 ? -1.487 8.356 -28.440 1.00 64.00 87 CYS A O 1
ATOM 718 N N . ARG A 1 88 ? -3.734 8.412 -28.623 1.00 64.19 88 ARG A N 1
ATOM 719 C CA . ARG A 1 88 ? -3.835 7.536 -29.795 1.00 64.19 88 ARG A CA 1
ATOM 720 C C . ARG A 1 88 ? -4.035 8.387 -31.041 1.00 64.19 88 ARG A C 1
ATOM 722 O O . ARG A 1 88 ? -4.856 9.332 -30.964 1.00 64.19 88 ARG A O 1
#

Organism: Cajanus cajan (NCBI:txid3821)

Foldseek 3Di:
DVVVVVVVVVVVVVVVVVVVVPPPVVVVVVVQVVQWDDDDVPDDDDPKIKGWDWDDPDDPPDDDTDIDIDIDDPDDQPDDDPPDPHDD